Protein AF-E6RDN6-F1 (afdb_monomer_lite)

Foldseek 3Di:
DPLCVVCVLDLVSLLVQLVVLVVVLVVVVVVVVVPPPDDDDDDDDDDDDDDPPPVLPPSNVSSLVSLVSSCVSPVLDVSSLLVQLVVLVVSLVVVCVVPPDDDDDDDPNQPSLVVNLVSLVVNCVPVCVLPLSSLQSNLVSCVSVVNNVSSVVSNVSSVVSVVVDDPDDPVVVVVVD

Sequence (177 aa):
MEAEGLDPGNEDVWVQLGMYHVAHTAIASSSSSSTLKAGIANRQEHGQGQEEADGGKQVWKPAEEAFSKSLLLKTDHPPALVSLAKLYLSTSTRQNLATSTPTDCAPKRYQGADLAESLLNPFTQSVGWDIPEAWYLLGHVARVQGREERARECWEFALGLEQARGIRDWSCVKRWL

InterPro domains:
  IPR011990 Tetratricopeptide-like helical domain superfamily [G3DSA:1.25.40.10] (53-163)
  IPR011990 Tetratricopeptide-like helical domain superfamily [SSF48452] (4-156)
  IPR051722 Endocytosis and PI4K-regulating protein [PTHR23083] (1-177)

Radius of gyration: 19.84 Å; chains: 1; bounding box: 44×41×64 Å

pLDDT: mean 76.46, std 20.1, range [26.86, 96.94]

Structure (mmCIF, N/CA/C/O backbone):
data_AF-E6RDN6-F1
#
_entry.id   AF-E6RDN6-F1
#
loop_
_atom_site.group_PDB
_atom_site.id
_atom_site.type_symbol
_atom_site.label_atom_id
_atom_site.label_alt_id
_atom_site.label_comp_id
_atom_site.label_asym_id
_atom_site.label_entity_id
_atom_site.label_seq_id
_atom_site.pdbx_PDB_ins_code
_atom_site.Cartn_x
_atom_site.Cartn_y
_atom_site.Cartn_z
_atom_site.occupancy
_atom_site.B_iso_or_equiv
_atom_site.auth_seq_id
_atom_site.auth_comp_id
_atom_site.auth_asym_id
_atom_site.auth_atom_id
_atom_site.pdbx_PDB_model_num
ATOM 1 N N . MET A 1 1 ? 22.609 -14.612 3.725 1.00 52.25 1 MET A N 1
ATOM 2 C CA . MET A 1 1 ? 22.751 -13.149 3.880 1.00 52.25 1 MET A CA 1
ATOM 3 C C . MET A 1 1 ? 23.729 -12.669 2.807 1.00 52.25 1 MET A C 1
ATOM 5 O O . MET A 1 1 ? 24.816 -12.219 3.115 1.00 52.25 1 MET A O 1
ATOM 9 N N . GLU A 1 2 ? 23.389 -12.905 1.532 1.00 55.88 2 GLU A N 1
ATOM 10 C CA . GLU A 1 2 ? 24.328 -12.763 0.395 1.00 55.88 2 GLU A CA 1
ATOM 11 C C . GLU A 1 2 ? 23.817 -11.779 -0.672 1.00 55.88 2 GLU A C 1
ATOM 13 O O . GLU A 1 2 ? 24.613 -11.144 -1.352 1.00 55.88 2 GLU A O 1
ATOM 18 N N . ALA A 1 3 ? 22.497 -11.585 -0.782 1.00 56.19 3 ALA A N 1
ATOM 19 C CA . ALA A 1 3 ? 21.893 -10.729 -1.805 1.00 56.19 3 ALA A CA 1
ATOM 20 C C . ALA A 1 3 ? 22.195 -9.227 -1.618 1.00 56.19 3 ALA A C 1
ATOM 22 O O . ALA A 1 3 ? 22.404 -8.527 -2.602 1.00 56.19 3 ALA A O 1
ATOM 23 N N . GLU A 1 4 ? 22.295 -8.740 -0.375 1.00 60.16 4 GLU A N 1
ATOM 24 C CA . GLU A 1 4 ? 22.606 -7.327 -0.079 1.00 60.16 4 GLU A CA 1
ATOM 25 C C . GLU A 1 4 ? 24.045 -6.925 -0.448 1.00 60.16 4 GLU A C 1
ATOM 27 O O . GLU A 1 4 ? 24.311 -5.759 -0.726 1.00 60.16 4 GLU A O 1
ATOM 32 N N . GLY A 1 5 ? 24.972 -7.890 -0.477 1.00 62.22 5 GLY A N 1
ATOM 33 C CA . GLY A 1 5 ? 26.360 -7.670 -0.891 1.00 62.22 5 GLY A CA 1
ATOM 34 C C . GLY A 1 5 ? 26.585 -7.828 -2.396 1.00 62.22 5 GLY A C 1
ATOM 35 O O . GLY A 1 5 ? 27.578 -7.323 -2.913 1.00 62.22 5 GLY A O 1
ATOM 36 N N . LEU A 1 6 ? 25.679 -8.524 -3.090 1.00 65.81 6 LEU A N 1
ATOM 37 C CA . LEU A 1 6 ? 25.765 -8.782 -4.530 1.00 65.81 6 LEU A CA 1
ATOM 38 C C . LEU A 1 6 ? 25.260 -7.601 -5.363 1.00 65.81 6 LEU A C 1
ATOM 40 O O . LEU A 1 6 ? 25.878 -7.278 -6.374 1.00 65.81 6 LEU A O 1
ATOM 44 N N . ASP A 1 7 ? 24.169 -6.957 -4.941 1.00 74.69 7 ASP A N 1
ATOM 45 C CA . ASP A 1 7 ? 23.627 -5.779 -5.623 1.00 74.69 7 ASP A CA 1
ATOM 46 C C . ASP A 1 7 ? 22.922 -4.824 -4.638 1.00 74.69 7 ASP A C 1
ATOM 48 O O . ASP A 1 7 ? 21.698 -4.858 -4.484 1.00 74.69 7 ASP A O 1
ATOM 52 N N . PRO A 1 8 ? 23.682 -3.957 -3.946 1.00 79.06 8 PRO A N 1
ATOM 53 C CA . PRO A 1 8 ? 23.110 -3.008 -2.994 1.00 79.06 8 PRO A CA 1
ATOM 54 C C . PRO A 1 8 ? 22.263 -1.910 -3.659 1.00 79.06 8 PRO A C 1
ATOM 56 O O . PRO A 1 8 ? 21.551 -1.194 -2.952 1.00 79.06 8 PRO A O 1
ATOM 59 N N . GLY A 1 9 ? 22.343 -1.764 -4.989 1.00 81.75 9 GLY A N 1
ATOM 60 C CA . GLY A 1 9 ? 21.581 -0.781 -5.760 1.00 81.75 9 GLY A CA 1
ATOM 61 C C . GLY A 1 9 ? 20.182 -1.247 -6.161 1.00 81.75 9 GLY A C 1
ATOM 62 O O . GLY A 1 9 ? 19.407 -0.433 -6.656 1.00 81.75 9 GLY A O 1
ATOM 63 N N . ASN A 1 10 ? 19.849 -2.521 -5.945 1.00 87.00 10 ASN A N 1
ATOM 64 C CA . ASN A 1 10 ? 18.559 -3.083 -6.320 1.00 87.00 10 ASN A CA 1
ATOM 65 C C . ASN A 1 10 ? 17.509 -2.871 -5.218 1.00 87.00 10 ASN A C 1
ATOM 67 O O . ASN A 1 10 ? 17.647 -3.364 -4.094 1.00 87.00 10 ASN A O 1
ATOM 71 N N . GLU A 1 11 ? 16.432 -2.157 -5.548 1.00 88.12 11 GLU A N 1
ATOM 72 C CA . GLU A 1 11 ? 15.357 -1.839 -4.610 1.00 88.12 11 GLU A CA 1
ATOM 73 C C . GLU A 1 11 ? 14.588 -3.074 -4.104 1.00 88.12 11 GLU A C 1
ATOM 75 O O . GLU A 1 11 ? 14.126 -3.076 -2.955 1.00 88.12 11 GLU A O 1
ATOM 80 N N . ASP A 1 12 ? 14.499 -4.135 -4.914 1.00 87.94 12 ASP A N 1
ATOM 81 C CA . ASP A 1 12 ? 13.740 -5.351 -4.604 1.00 87.94 12 ASP A CA 1
ATOM 82 C C . ASP A 1 12 ? 14.427 -6.187 -3.519 1.00 87.94 12 ASP A C 1
ATOM 84 O O . ASP A 1 12 ? 13.757 -6.805 -2.687 1.00 87.94 12 ASP A O 1
ATOM 88 N N . VAL A 1 13 ? 15.764 -6.182 -3.481 1.00 90.69 13 VAL A N 1
ATOM 89 C CA . VAL A 1 13 ? 16.552 -6.910 -2.471 1.00 90.69 13 VAL A CA 1
ATOM 90 C C . VAL A 1 13 ? 16.221 -6.392 -1.073 1.00 90.69 13 VAL A C 1
ATOM 92 O O . VAL A 1 13 ? 16.026 -7.170 -0.137 1.00 90.69 13 VAL A O 1
ATOM 95 N N . TRP A 1 14 ? 16.084 -5.074 -0.940 1.00 90.31 14 TRP A N 1
ATOM 96 C CA . TRP A 1 14 ? 15.718 -4.429 0.315 1.00 90.31 14 TRP A CA 1
ATOM 97 C C . TRP A 1 14 ? 14.269 -4.721 0.723 1.00 90.31 14 TRP A C 1
ATOM 99 O O . TRP A 1 14 ? 14.007 -4.972 1.901 1.00 90.31 14 TRP A O 1
ATOM 109 N N . VAL A 1 15 ? 13.329 -4.777 -0.228 1.00 90.81 15 VAL A N 1
ATOM 110 C CA . VAL A 1 15 ? 11.949 -5.211 0.061 1.00 90.81 15 VAL A CA 1
ATOM 111 C C . VAL A 1 15 ? 11.917 -6.656 0.535 1.00 90.81 15 VAL A C 1
ATOM 113 O O . VAL A 1 15 ? 11.282 -6.959 1.546 1.00 90.81 15 VAL A O 1
ATOM 116 N N . GLN A 1 16 ? 12.626 -7.547 -0.154 1.00 90.31 16 GLN A N 1
ATOM 117 C CA . GLN A 1 16 ? 12.717 -8.955 0.220 1.00 90.31 16 GLN A CA 1
ATOM 118 C C . GLN A 1 16 ? 13.318 -9.125 1.615 1.00 90.31 16 GLN A C 1
ATOM 120 O O . GLN A 1 16 ? 12.797 -9.904 2.412 1.00 90.31 16 GLN A O 1
ATOM 125 N N . LEU A 1 17 ? 14.365 -8.364 1.943 1.00 89.56 17 LEU A N 1
ATOM 126 C CA . LEU A 1 17 ? 14.974 -8.372 3.270 1.00 89.56 17 LEU A CA 1
ATOM 127 C C . LEU A 1 17 ? 13.996 -7.877 4.347 1.00 89.56 17 LEU A C 1
ATOM 129 O O . LEU A 1 17 ? 13.854 -8.508 5.397 1.00 89.56 17 LEU A O 1
ATOM 133 N N . GLY A 1 18 ? 13.258 -6.799 4.073 1.00 89.56 18 GLY A N 1
ATOM 134 C CA . GLY A 1 18 ? 12.219 -6.299 4.974 1.00 89.56 18 GLY A CA 1
ATOM 135 C C . GLY A 1 18 ? 11.112 -7.329 5.212 1.00 89.56 18 GLY A C 1
ATOM 136 O O . GLY A 1 18 ? 10.759 -7.618 6.358 1.00 89.56 18 GLY A O 1
ATOM 137 N N . MET A 1 19 ? 10.614 -7.962 4.146 1.00 89.50 19 MET A N 1
ATOM 138 C CA . MET A 1 19 ? 9.631 -9.046 4.239 1.00 89.50 19 MET A CA 1
ATOM 139 C C . MET A 1 19 ? 10.177 -10.261 4.994 1.00 89.50 19 MET A C 1
ATOM 141 O O . MET A 1 19 ? 9.453 -10.857 5.791 1.00 89.50 19 MET A O 1
ATOM 145 N N . TYR A 1 20 ? 11.450 -10.607 4.793 1.00 89.88 20 TYR A N 1
ATOM 146 C CA . TYR A 1 20 ? 12.118 -11.679 5.523 1.00 89.88 20 TYR A CA 1
ATOM 147 C C . TYR A 1 20 ? 12.135 -11.401 7.028 1.00 89.88 20 TYR A C 1
ATOM 149 O O . TYR A 1 20 ? 11.775 -12.278 7.810 1.00 89.88 20 TYR A O 1
ATOM 157 N N . HIS A 1 21 ? 12.463 -10.178 7.453 1.00 89.25 21 HIS A N 1
ATOM 158 C CA . HIS A 1 21 ? 12.407 -9.803 8.867 1.00 89.25 21 HIS A CA 1
ATOM 159 C C . HIS A 1 21 ? 10.982 -9.882 9.433 1.00 89.25 21 HIS A C 1
ATOM 161 O O . HIS A 1 21 ? 10.782 -10.438 10.515 1.00 89.25 21 HIS A O 1
ATOM 167 N N . VAL A 1 22 ? 9.969 -9.407 8.702 1.00 86.94 22 VAL A N 1
ATOM 168 C CA . VAL A 1 22 ? 8.557 -9.532 9.120 1.00 86.94 22 VAL A CA 1
ATOM 169 C C . VAL A 1 22 ? 8.133 -11.001 9.250 1.00 86.94 22 VAL A C 1
ATOM 171 O O . VAL A 1 22 ? 7.476 -11.379 10.219 1.00 86.94 22 VAL A O 1
ATOM 174 N N . ALA A 1 23 ? 8.536 -11.858 8.313 1.00 86.88 23 ALA A N 1
ATOM 175 C CA . ALA A 1 23 ? 8.231 -13.283 8.362 1.00 86.88 23 ALA A CA 1
ATOM 176 C C . ALA A 1 23 ? 8.968 -13.986 9.512 1.00 86.88 23 ALA A C 1
ATOM 178 O O . ALA A 1 23 ? 8.363 -14.744 10.266 1.00 86.88 23 ALA A O 1
ATOM 179 N N . HIS A 1 24 ? 10.258 -13.707 9.696 1.00 85.75 24 HIS A N 1
ATOM 180 C CA . HIS A 1 24 ? 11.074 -14.323 10.741 1.00 85.75 24 HIS A CA 1
ATOM 181 C C . HIS A 1 24 ? 10.587 -13.945 12.145 1.00 85.75 24 HIS A C 1
ATOM 183 O O . HIS A 1 24 ? 10.577 -14.771 13.054 1.00 85.75 24 HIS A O 1
ATOM 189 N N . THR A 1 25 ? 10.130 -12.708 12.329 1.00 82.56 25 THR A N 1
ATOM 190 C CA . THR A 1 25 ? 9.545 -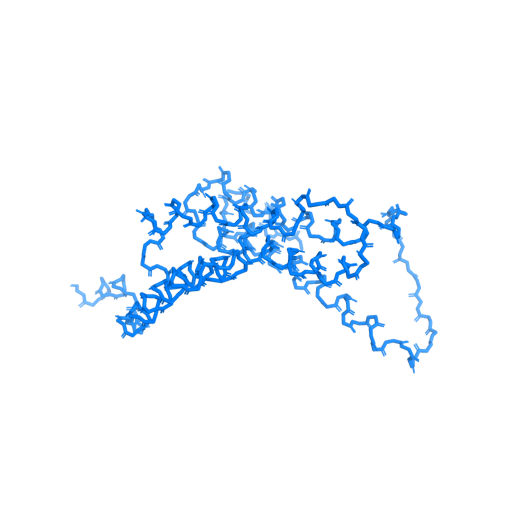12.249 13.597 1.00 82.56 25 THR A CA 1
ATOM 191 C C . THR A 1 25 ? 8.186 -12.890 13.869 1.00 82.56 25 THR A C 1
ATOM 193 O O . THR A 1 25 ? 7.917 -13.295 15.002 1.00 82.56 25 THR A O 1
ATOM 196 N N . ALA A 1 26 ? 7.358 -13.079 12.838 1.00 77.62 26 ALA A N 1
ATOM 197 C CA . ALA A 1 26 ? 6.131 -13.865 12.947 1.00 77.62 26 ALA A CA 1
ATOM 198 C C . ALA A 1 26 ? 6.432 -15.323 13.337 1.00 77.62 26 ALA A C 1
ATOM 200 O O . ALA A 1 26 ? 5.839 -15.838 14.288 1.00 77.62 26 ALA A O 1
ATOM 201 N N . ILE A 1 27 ? 7.413 -15.955 12.684 1.00 79.81 27 ILE A N 1
ATOM 202 C CA . ILE A 1 27 ? 7.850 -17.321 12.998 1.00 79.81 27 ILE A CA 1
ATOM 203 C C . ILE A 1 27 ? 8.359 -17.401 14.441 1.00 79.81 27 ILE A C 1
ATOM 205 O O . ILE A 1 27 ? 7.889 -18.252 15.190 1.00 79.81 27 ILE A O 1
ATOM 209 N N . ALA A 1 28 ? 9.226 -16.484 14.876 1.00 76.94 28 ALA A N 1
ATOM 210 C CA . ALA A 1 28 ? 9.728 -16.441 16.250 1.00 76.94 28 ALA A CA 1
ATOM 211 C C . ALA A 1 28 ? 8.591 -16.324 17.282 1.00 76.94 28 ALA A C 1
ATOM 213 O O . ALA A 1 28 ? 8.588 -17.049 18.274 1.00 76.94 28 ALA A O 1
ATOM 214 N N . SER A 1 29 ? 7.581 -15.485 17.019 1.00 68.62 29 SER A N 1
ATOM 215 C CA . SER A 1 29 ? 6.401 -15.374 17.890 1.00 68.62 29 SER A CA 1
ATOM 216 C C . SER A 1 29 ? 5.552 -16.657 17.925 1.00 68.62 29 SER A C 1
ATOM 218 O O . SER A 1 29 ? 5.027 -17.029 18.976 1.00 68.62 29 SER A O 1
ATOM 220 N N . SER A 1 30 ? 5.464 -17.381 16.804 1.00 64.19 30 SER A N 1
ATOM 221 C CA . SER A 1 30 ? 4.731 -18.650 16.714 1.00 64.19 30 SER A CA 1
ATOM 222 C C . SER A 1 30 ? 5.477 -19.820 17.371 1.00 64.19 30 SER A C 1
ATOM 224 O O . SER A 1 30 ? 4.862 -20.629 18.066 1.00 64.19 30 SER A O 1
ATOM 226 N N . SER A 1 31 ? 6.807 -19.873 17.253 1.00 59.69 31 SER A N 1
ATOM 227 C CA . SER A 1 31 ? 7.645 -20.912 17.859 1.00 59.69 31 SER A CA 1
ATOM 228 C C . SER A 1 31 ? 7.569 -20.877 19.385 1.00 59.69 31 SER A C 1
ATOM 230 O O . SER A 1 31 ? 7.416 -21.933 19.999 1.00 59.69 31 SER A O 1
ATOM 232 N N . SER A 1 32 ? 7.538 -19.683 19.988 1.00 53.62 32 SER A N 1
ATOM 233 C CA . SER A 1 32 ? 7.322 -19.481 21.433 1.00 53.62 32 SER A CA 1
ATOM 234 C C . SER A 1 32 ? 5.978 -20.018 21.940 1.00 53.62 32 SER A C 1
ATOM 236 O O . SER A 1 32 ? 5.836 -20.312 23.123 1.00 53.62 32 SER A O 1
ATOM 238 N N . SER A 1 33 ? 4.993 -20.188 21.052 1.00 48.84 33 SER A N 1
ATOM 239 C CA . SER A 1 33 ? 3.687 -20.773 21.387 1.00 48.84 33 SER A CA 1
ATOM 240 C C . SER A 1 33 ? 3.714 -22.311 21.375 1.00 48.84 33 SER A C 1
ATOM 242 O O . SER A 1 33 ? 2.881 -22.953 22.011 1.00 48.84 33 SER A O 1
ATOM 244 N N . SER A 1 34 ? 4.676 -22.918 20.668 1.00 44.88 34 SER A N 1
ATOM 245 C CA . SER A 1 34 ? 4.787 -24.375 20.477 1.00 44.88 34 SER A CA 1
ATOM 246 C C . SER A 1 34 ? 5.775 -25.072 21.427 1.00 44.88 34 SER A C 1
ATOM 248 O O . SER A 1 34 ? 5.709 -26.288 21.603 1.00 44.88 34 SER A O 1
ATOM 250 N N . THR A 1 35 ? 6.665 -24.327 22.093 1.00 44.50 35 THR A N 1
ATOM 251 C CA . THR A 1 35 ? 7.762 -24.880 22.913 1.00 44.50 35 THR A CA 1
ATOM 252 C C . THR A 1 35 ? 7.438 -25.101 24.393 1.00 44.50 35 THR A C 1
ATOM 254 O O . THR A 1 35 ? 8.300 -25.568 25.133 1.00 44.50 35 THR A O 1
ATOM 257 N N . LEU A 1 36 ? 6.189 -24.930 24.842 1.00 44.88 36 LEU A N 1
ATOM 258 C CA . LEU A 1 36 ? 5.779 -25.345 26.198 1.00 44.88 36 LEU A CA 1
ATOM 259 C C . LEU A 1 36 ? 5.720 -26.879 26.399 1.00 44.88 36 LEU A C 1
ATOM 261 O O . LEU A 1 36 ? 5.277 -27.337 27.451 1.00 44.88 36 LEU A O 1
ATOM 265 N N . LYS A 1 37 ? 6.167 -27.698 25.430 1.00 43.88 37 LYS A N 1
ATOM 266 C CA . LYS A 1 37 ? 6.104 -29.168 25.536 1.00 43.88 37 LYS A CA 1
ATOM 267 C C . LYS A 1 37 ? 7.332 -29.988 25.123 1.00 43.88 37 LYS A C 1
ATOM 269 O O . LYS A 1 37 ? 7.207 -31.206 25.043 1.00 43.88 37 LYS A O 1
ATOM 274 N N . ALA A 1 38 ? 8.515 -29.407 24.940 1.00 33.03 38 ALA A N 1
ATOM 275 C CA . ALA A 1 38 ? 9.720 -30.225 24.760 1.00 33.03 38 ALA A CA 1
ATOM 276 C C . ALA A 1 38 ? 10.961 -29.517 25.304 1.00 33.03 38 ALA A C 1
ATOM 278 O O . ALA A 1 38 ? 11.400 -28.502 24.771 1.00 33.03 38 ALA A O 1
ATOM 279 N N . GLY A 1 39 ? 11.496 -30.050 26.400 1.00 35.09 39 GLY A N 1
ATOM 280 C CA . GLY A 1 39 ? 12.729 -29.577 27.007 1.00 35.09 39 GLY A CA 1
ATOM 281 C C . GLY A 1 39 ? 13.997 -30.128 26.347 1.00 35.09 39 GLY A C 1
ATOM 282 O O . GLY A 1 39 ? 13.989 -31.199 25.748 1.00 35.09 39 GLY A O 1
ATOM 283 N N . ILE A 1 40 ? 15.084 -29.410 26.651 1.00 40.94 40 ILE A N 1
ATOM 284 C CA . ILE A 1 40 ? 16.496 -29.831 26.735 1.00 40.94 40 ILE A CA 1
ATOM 285 C C . ILE A 1 40 ? 17.350 -29.757 25.446 1.00 40.94 40 ILE A C 1
ATOM 287 O O . ILE A 1 40 ? 17.218 -30.570 24.541 1.00 40.94 40 ILE A O 1
ATOM 291 N N . ALA A 1 41 ? 18.351 -28.856 25.537 1.00 35.03 41 ALA A N 1
ATOM 292 C CA . ALA A 1 41 ? 19.656 -28.774 24.844 1.00 35.03 41 ALA A CA 1
ATOM 293 C C . ALA A 1 41 ? 19.648 -28.356 23.351 1.00 35.03 41 ALA A C 1
ATOM 295 O O . ALA A 1 41 ? 18.854 -28.851 22.574 1.00 35.03 41 ALA A O 1
ATOM 296 N N . ASN A 1 42 ? 20.518 -27.479 22.830 1.00 33.88 42 ASN A N 1
ATOM 297 C CA . ASN A 1 42 ? 21.805 -26.950 23.291 1.00 33.88 42 ASN A CA 1
ATOM 298 C C . ASN A 1 42 ? 22.120 -25.584 22.615 1.00 33.88 42 ASN A C 1
ATOM 300 O O . ASN A 1 42 ? 21.490 -25.204 21.633 1.00 33.88 42 ASN A O 1
ATOM 304 N N . ARG A 1 43 ? 23.105 -24.869 23.168 1.00 37.88 43 ARG A N 1
ATOM 305 C CA . ARG A 1 43 ? 23.425 -23.431 23.055 1.00 37.88 43 ARG A CA 1
ATOM 306 C C . ARG A 1 43 ? 24.651 -23.132 22.171 1.00 37.88 43 ARG A C 1
ATOM 308 O O . ARG A 1 43 ? 25.622 -23.872 22.264 1.00 37.88 43 ARG A O 1
ATOM 315 N N . GLN A 1 44 ? 24.633 -21.994 21.457 1.00 33.06 44 GLN A N 1
ATOM 316 C CA . GLN A 1 44 ? 25.748 -21.044 21.169 1.00 33.06 44 GLN A CA 1
ATOM 317 C C . GLN A 1 44 ? 25.169 -19.907 20.283 1.00 33.06 44 GLN A C 1
ATOM 319 O O . GLN A 1 44 ? 24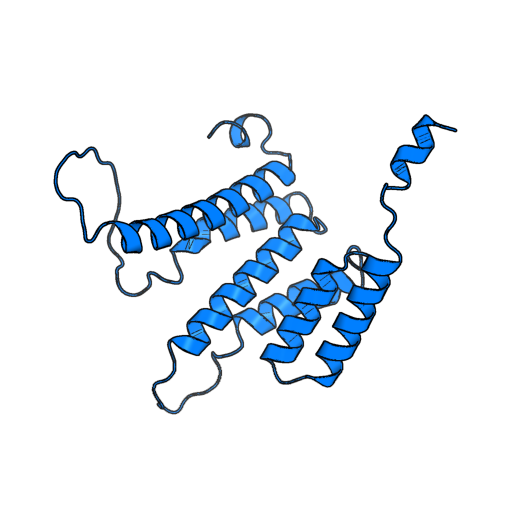.779 -20.190 19.159 1.00 33.06 44 GLN A O 1
ATOM 324 N N . GLU A 1 45 ? 24.815 -18.683 20.706 1.00 35.28 45 GLU A N 1
ATOM 325 C CA . GLU A 1 45 ? 25.426 -17.547 21.449 1.00 35.28 45 GLU A CA 1
ATOM 326 C C . GLU A 1 45 ? 26.425 -16.640 20.702 1.00 35.28 45 GLU A C 1
ATOM 328 O O . GLU A 1 45 ? 27.623 -16.909 20.714 1.00 35.28 45 GLU A O 1
ATOM 333 N N . HIS A 1 46 ? 25.926 -15.493 20.204 1.00 26.86 46 HIS A N 1
ATOM 334 C CA . HIS A 1 46 ? 26.415 -14.104 20.422 1.00 26.86 46 HIS A CA 1
ATOM 335 C C . HIS A 1 46 ? 25.547 -13.128 19.586 1.00 26.86 46 HIS A C 1
ATOM 337 O O . HIS A 1 46 ? 25.335 -13.398 18.414 1.00 26.86 46 HIS A O 1
ATOM 343 N N . GLY A 1 47 ? 25.011 -11.991 20.047 1.00 30.91 47 GLY A N 1
ATOM 344 C CA . GLY A 1 47 ? 25.011 -11.316 21.345 1.00 30.91 47 GLY A CA 1
ATOM 345 C C . GLY A 1 47 ? 24.176 -10.014 21.283 1.00 30.91 47 GLY A C 1
ATOM 346 O O . GLY A 1 47 ? 23.897 -9.524 20.193 1.00 30.91 47 GLY A O 1
ATOM 347 N N . GLN A 1 48 ? 23.873 -9.466 22.473 1.00 27.91 48 GLN A N 1
ATOM 348 C CA . GLN A 1 48 ? 23.186 -8.191 22.803 1.00 27.91 48 GLN A CA 1
ATOM 349 C C . GLN A 1 48 ? 21.656 -8.191 22.605 1.00 27.91 48 GLN A C 1
ATOM 351 O O . GLN A 1 48 ? 21.167 -8.536 21.544 1.00 27.91 48 GLN A O 1
ATOM 356 N N . GLY A 1 49 ? 20.800 -7.812 23.553 1.00 28.59 49 GLY A N 1
ATOM 357 C CA . GLY A 1 49 ? 20.930 -7.257 24.900 1.00 28.59 49 GLY A CA 1
ATOM 358 C C . GLY A 1 49 ? 19.531 -6.755 25.311 1.00 28.59 49 GLY A C 1
ATOM 359 O O . GLY A 1 49 ? 18.818 -6.220 24.475 1.00 28.59 49 GLY A O 1
ATOM 360 N N . GLN A 1 50 ? 19.134 -7.030 26.556 1.00 33.88 50 GLN A N 1
ATOM 361 C CA . GLN A 1 50 ? 17.959 -6.545 27.310 1.00 33.88 50 GLN A CA 1
ATOM 362 C C . GLN A 1 50 ? 17.059 -5.458 26.676 1.00 33.88 50 GLN A C 1
ATOM 364 O O . GLN A 1 50 ? 17.525 -4.343 26.496 1.00 33.88 50 GLN A O 1
ATOM 369 N N . GLU A 1 51 ? 15.751 -5.742 26.521 1.00 38.25 51 GLU A N 1
ATOM 370 C CA . GLU A 1 51 ? 14.634 -4.777 26.686 1.00 38.25 51 GLU A CA 1
ATOM 371 C C . GLU A 1 51 ? 13.252 -5.486 26.626 1.00 38.25 51 GLU A C 1
ATOM 373 O O . GLU A 1 51 ? 12.537 -5.470 25.627 1.00 38.25 51 GLU A O 1
ATOM 378 N N . GLU A 1 52 ? 12.839 -6.135 27.722 1.00 36.38 52 GLU A N 1
ATOM 379 C CA . GLU A 1 52 ? 11.568 -6.889 27.821 1.00 36.38 52 GLU A CA 1
ATOM 380 C C . GLU A 1 52 ? 10.318 -6.042 28.170 1.00 36.38 52 GLU A C 1
ATOM 382 O O . GLU A 1 52 ? 9.277 -6.588 28.522 1.00 36.38 52 GLU A O 1
ATOM 387 N N . ALA A 1 53 ? 10.350 -4.711 28.022 1.00 35.59 53 ALA A N 1
ATOM 388 C CA . ALA A 1 53 ? 9.173 -3.854 28.277 1.00 35.59 53 ALA A CA 1
ATOM 389 C C . ALA A 1 53 ? 8.781 -2.902 27.121 1.00 35.59 53 ALA A C 1
ATOM 391 O O . ALA A 1 53 ? 7.679 -2.358 27.138 1.00 35.59 53 ALA A O 1
ATOM 392 N N . ASP A 1 54 ? 9.618 -2.767 26.080 1.00 41.59 54 ASP A N 1
ATOM 393 C CA . ASP A 1 54 ? 9.342 -2.043 24.814 1.00 41.59 54 ASP A CA 1
ATOM 394 C C . ASP A 1 54 ? 9.372 -3.000 23.595 1.00 41.59 54 ASP A C 1
ATOM 396 O O . ASP A 1 54 ? 9.543 -2.613 22.436 1.00 41.59 54 ASP A O 1
ATOM 400 N N . GLY A 1 55 ? 9.204 -4.303 23.850 1.00 45.31 55 GLY A N 1
ATOM 401 C CA . GLY A 1 55 ? 9.451 -5.375 22.878 1.00 45.31 55 GLY A CA 1
ATOM 402 C C . GLY A 1 55 ? 8.570 -5.336 21.624 1.00 45.31 55 GLY A C 1
ATOM 403 O O . GLY A 1 55 ? 8.918 -5.916 20.603 1.00 45.31 55 GLY A O 1
ATOM 404 N N . GLY A 1 56 ? 7.447 -4.613 21.642 1.00 50.22 56 GLY A N 1
ATOM 405 C CA . GLY A 1 56 ? 6.587 -4.466 20.466 1.00 50.22 56 GLY A CA 1
ATOM 406 C C . GLY A 1 56 ? 7.154 -3.539 19.385 1.00 50.22 56 GLY A C 1
ATOM 407 O O . GLY A 1 56 ? 6.875 -3.759 18.207 1.00 50.22 56 GLY A O 1
ATOM 408 N N . LYS A 1 57 ? 7.937 -2.515 19.759 1.00 50.75 57 LYS A N 1
ATOM 409 C CA . LYS A 1 57 ? 8.479 -1.516 18.819 1.00 50.75 57 LYS A CA 1
ATOM 410 C C . LYS A 1 57 ? 9.793 -1.946 18.186 1.00 50.75 57 LYS A C 1
ATOM 412 O O . LYS A 1 57 ? 10.020 -1.630 17.025 1.00 50.75 57 LYS A O 1
ATOM 417 N N . GLN A 1 58 ? 10.651 -2.656 18.918 1.00 57.97 58 GLN A N 1
ATOM 418 C CA . GLN A 1 58 ? 11.977 -3.022 18.415 1.00 57.97 58 GLN A CA 1
ATOM 419 C C . GLN A 1 58 ? 11.945 -4.109 17.332 1.00 57.97 58 GLN A C 1
ATOM 421 O O . GLN A 1 58 ? 12.758 -4.081 16.412 1.00 57.97 58 GLN A O 1
ATOM 426 N N . VAL A 1 59 ? 10.976 -5.027 17.397 1.00 69.12 59 VAL A N 1
ATOM 427 C CA . VAL A 1 59 ? 10.946 -6.247 16.571 1.00 69.12 59 VAL A CA 1
ATOM 428 C C . VAL A 1 59 ? 10.888 -5.966 15.061 1.00 69.12 59 VAL A C 1
ATOM 430 O O . VAL A 1 59 ? 11.423 -6.743 14.279 1.00 69.12 59 VAL A O 1
ATOM 433 N N . TRP A 1 60 ? 10.304 -4.844 14.635 1.00 76.50 60 TRP A N 1
ATOM 434 C CA . TRP A 1 60 ? 10.116 -4.519 13.211 1.00 76.50 60 TRP A CA 1
ATOM 435 C C . TRP A 1 60 ? 11.052 -3.416 12.705 1.00 76.50 60 TRP A C 1
ATOM 437 O O . TRP A 1 60 ? 11.011 -3.114 11.515 1.00 76.50 60 TRP A O 1
ATOM 447 N N . LYS A 1 61 ? 11.907 -2.836 13.565 1.00 85.75 61 LYS A N 1
ATOM 448 C CA . LYS A 1 61 ? 12.849 -1.774 13.158 1.00 85.75 61 LYS A CA 1
ATOM 449 C C . LYS A 1 61 ? 13.761 -2.197 11.999 1.00 85.75 61 LYS A C 1
ATOM 451 O O . LYS A 1 61 ? 13.860 -1.430 11.046 1.00 85.75 61 LYS A O 1
ATOM 456 N N . PRO A 1 62 ? 14.332 -3.421 11.978 1.00 88.31 62 PRO A N 1
ATOM 457 C CA . PRO A 1 62 ? 15.142 -3.859 10.839 1.00 88.31 62 PRO A CA 1
ATOM 458 C C . PRO A 1 62 ? 14.348 -3.929 9.526 1.00 88.31 62 PRO A C 1
ATOM 460 O O . PRO A 1 62 ? 14.890 -3.672 8.455 1.00 88.31 62 PRO A O 1
ATOM 463 N N . ALA A 1 63 ? 13.050 -4.249 9.594 1.00 89.38 63 ALA A N 1
ATOM 464 C CA . ALA A 1 63 ? 12.188 -4.270 8.416 1.00 89.38 63 ALA A CA 1
ATOM 465 C C . ALA A 1 63 ? 11.888 -2.854 7.904 1.00 89.38 63 ALA A C 1
ATOM 467 O O . ALA A 1 63 ? 11.941 -2.616 6.701 1.00 89.38 63 ALA A O 1
ATOM 468 N N . GLU A 1 64 ? 11.619 -1.907 8.806 1.00 89.56 64 GLU A N 1
ATOM 469 C CA . GLU A 1 64 ? 11.433 -0.491 8.465 1.00 89.56 64 GLU A CA 1
ATOM 470 C C . GLU A 1 64 ? 12.700 0.121 7.846 1.00 89.56 64 GLU A C 1
ATOM 472 O O . GLU A 1 64 ? 12.626 0.817 6.833 1.00 89.56 64 GLU A O 1
ATOM 477 N N . GLU A 1 65 ? 13.879 -0.193 8.385 1.00 91.75 65 GLU A N 1
ATOM 478 C CA . GLU A 1 65 ? 15.162 0.225 7.810 1.00 91.75 65 GLU A CA 1
ATOM 479 C C . GLU A 1 65 ? 15.374 -0.349 6.405 1.00 91.75 65 GLU A C 1
ATOM 481 O O . GLU A 1 65 ? 15.817 0.360 5.504 1.00 91.75 65 GLU A O 1
ATOM 486 N N . ALA A 1 66 ? 15.019 -1.613 6.179 1.00 89.94 66 ALA A N 1
ATOM 487 C CA . ALA A 1 66 ? 15.109 -2.215 4.855 1.00 89.94 66 ALA A CA 1
ATOM 488 C C . ALA A 1 66 ? 14.136 -1.549 3.859 1.00 89.94 66 ALA A C 1
ATOM 490 O O . ALA A 1 66 ? 14.543 -1.152 2.769 1.00 89.94 66 ALA A O 1
ATOM 491 N N . PHE A 1 67 ? 12.873 -1.332 4.237 1.00 90.88 67 PHE A N 1
ATOM 492 C CA . PHE A 1 67 ? 11.912 -0.650 3.362 1.00 90.88 67 PHE A CA 1
ATOM 493 C C . PHE A 1 67 ? 12.292 0.808 3.094 1.00 90.88 67 PHE A C 1
ATOM 495 O O . PHE A 1 67 ? 12.204 1.255 1.954 1.00 90.88 67 PHE A O 1
ATOM 502 N N . SER A 1 68 ? 12.770 1.541 4.102 1.00 91.88 68 SER A N 1
ATOM 503 C CA . SER A 1 68 ? 13.239 2.918 3.913 1.00 91.88 68 SER A CA 1
ATOM 504 C C . SER A 1 68 ? 14.444 2.984 2.976 1.00 91.88 68 SER A C 1
ATOM 506 O O . SER A 1 68 ? 14.466 3.843 2.101 1.00 91.88 68 SER A O 1
ATOM 508 N N . LYS A 1 69 ? 15.390 2.037 3.053 1.00 90.69 69 LYS A N 1
ATOM 509 C CA . LYS A 1 69 ? 16.484 1.922 2.073 1.00 90.69 69 LYS A CA 1
ATOM 510 C C . LYS A 1 69 ? 15.975 1.692 0.650 1.00 90.69 69 LYS A C 1
ATOM 512 O O . LYS A 1 69 ? 16.460 2.348 -0.265 1.00 90.69 69 LYS A O 1
ATOM 517 N N . SER A 1 70 ? 14.971 0.834 0.463 1.00 91.38 70 SER A N 1
ATOM 518 C CA . SER A 1 70 ? 14.328 0.645 -0.848 1.00 91.38 70 SER A CA 1
ATOM 519 C C . SER A 1 70 ? 13.729 1.957 -1.379 1.00 91.38 70 SER A C 1
ATOM 521 O O . SER A 1 70 ? 13.966 2.332 -2.525 1.00 91.38 70 SER A O 1
ATOM 523 N N . LEU A 1 71 ? 13.045 2.719 -0.517 1.00 90.44 71 LEU A N 1
ATOM 524 C CA . LEU A 1 71 ? 12.464 4.019 -0.875 1.00 90.44 71 LEU A CA 1
ATOM 525 C C . LEU A 1 71 ? 13.515 5.101 -1.161 1.00 90.44 71 LEU A C 1
ATOM 527 O O . LEU A 1 71 ? 13.263 5.995 -1.965 1.00 90.44 71 LEU A O 1
ATOM 531 N N . LEU A 1 72 ? 14.695 5.025 -0.536 1.00 91.06 72 LEU A N 1
ATOM 532 C CA . LEU A 1 72 ? 15.823 5.915 -0.833 1.00 91.06 72 LEU A CA 1
ATOM 533 C C . LEU A 1 72 ? 16.424 5.650 -2.219 1.00 91.06 72 LEU A C 1
ATOM 535 O O . LEU A 1 72 ? 16.922 6.582 -2.846 1.00 91.06 72 LEU A O 1
ATOM 539 N N . LEU A 1 73 ? 16.375 4.403 -2.695 1.00 90.88 73 LEU A N 1
ATOM 540 C CA . LEU A 1 73 ? 16.776 4.052 -4.059 1.00 90.88 73 LEU A CA 1
ATOM 541 C C . LEU A 1 73 ? 15.702 4.475 -5.065 1.00 90.88 73 LEU A C 1
ATOM 543 O O . LEU A 1 73 ? 16.012 5.061 -6.102 1.00 90.88 73 LEU A O 1
ATOM 547 N N . LYS A 1 74 ? 14.432 4.208 -4.741 1.00 88.62 74 LYS A N 1
ATOM 548 C CA . LYS A 1 74 ? 13.284 4.525 -5.589 1.00 88.62 74 LYS A CA 1
ATOM 549 C C . LYS A 1 74 ? 12.086 4.952 -4.749 1.00 88.62 74 LYS A C 1
ATOM 551 O O . LYS A 1 74 ? 11.398 4.127 -4.151 1.00 88.62 74 LYS A O 1
ATOM 556 N N . THR A 1 75 ? 11.799 6.251 -4.778 1.00 88.00 75 THR A N 1
ATOM 557 C CA . THR A 1 75 ? 10.739 6.884 -3.973 1.00 88.00 75 THR A CA 1
ATOM 558 C C . THR A 1 75 ? 9.349 6.335 -4.271 1.00 88.00 75 THR A C 1
ATOM 560 O O . THR A 1 75 ? 8.517 6.249 -3.374 1.00 88.00 75 THR A O 1
ATOM 563 N N . ASP A 1 76 ? 9.124 5.905 -5.514 1.00 86.81 76 ASP A N 1
ATOM 564 C CA . ASP A 1 76 ? 7.822 5.444 -5.996 1.00 86.81 76 ASP A CA 1
ATOM 565 C C . ASP A 1 76 ? 7.742 3.916 -6.075 1.00 86.81 76 ASP A C 1
ATOM 567 O O . ASP A 1 76 ? 6.966 3.380 -6.863 1.00 86.81 76 ASP A O 1
ATOM 571 N N . HIS A 1 77 ? 8.576 3.189 -5.322 1.00 92.31 77 HIS A N 1
ATOM 572 C CA . HIS A 1 77 ? 8.606 1.731 -5.376 1.00 92.31 77 HIS A CA 1
ATOM 573 C C . HIS A 1 77 ? 7.359 1.114 -4.707 1.00 92.31 77 HIS A C 1
ATOM 575 O O . HIS A 1 77 ? 7.244 1.137 -3.473 1.00 92.31 77 HIS A O 1
ATOM 581 N N . PRO A 1 78 ? 6.427 0.516 -5.481 1.00 91.56 78 PRO A N 1
ATOM 582 C CA . PRO A 1 78 ? 5.139 0.095 -4.936 1.00 91.56 78 PRO A CA 1
ATOM 583 C C . PRO A 1 78 ? 5.206 -0.979 -3.841 1.00 91.56 78 PRO A C 1
ATOM 585 O O . PRO A 1 78 ? 4.547 -0.812 -2.811 1.00 91.56 78 PRO A O 1
ATOM 588 N N . PRO A 1 79 ? 6.004 -2.058 -3.994 1.00 91.19 79 PRO A N 1
ATOM 589 C CA . PRO A 1 79 ? 6.103 -3.102 -2.978 1.00 91.19 79 PRO A CA 1
ATOM 590 C C . PRO A 1 79 ? 6.608 -2.594 -1.623 1.00 91.19 79 PRO A C 1
ATOM 592 O O . PRO A 1 79 ? 6.101 -3.039 -0.590 1.00 91.19 79 PRO A O 1
ATOM 595 N N . ALA A 1 80 ? 7.554 -1.646 -1.601 1.00 92.94 80 ALA A N 1
ATOM 596 C CA . ALA A 1 80 ? 8.049 -1.051 -0.356 1.00 92.94 80 ALA A CA 1
ATOM 597 C C . ALA A 1 80 ? 6.971 -0.213 0.337 1.00 92.94 80 ALA A C 1
ATOM 599 O O . ALA A 1 80 ? 6.726 -0.417 1.525 1.00 92.94 80 ALA A O 1
ATOM 600 N N . LEU A 1 81 ? 6.293 0.680 -0.395 1.00 92.94 81 LEU A N 1
ATOM 601 C CA . LEU A 1 81 ? 5.239 1.540 0.161 1.00 92.94 81 LEU A CA 1
ATOM 602 C C . LEU A 1 81 ? 4.090 0.723 0.755 1.00 92.94 81 LEU A C 1
ATOM 604 O O . LEU A 1 81 ? 3.676 0.951 1.893 1.00 92.94 81 LEU A O 1
ATOM 608 N N . VAL A 1 82 ? 3.610 -0.274 0.010 1.00 94.19 82 VAL A N 1
ATOM 609 C CA . VAL A 1 82 ? 2.532 -1.169 0.448 1.00 94.19 82 VAL A CA 1
ATOM 610 C C . VAL A 1 82 ? 2.956 -1.975 1.680 1.00 94.19 82 VAL A C 1
ATOM 612 O O . VAL A 1 82 ? 2.186 -2.096 2.636 1.00 94.19 82 VAL A O 1
ATOM 615 N N . SER A 1 83 ? 4.182 -2.506 1.697 1.00 92.56 83 SER A N 1
ATOM 616 C CA . SER A 1 83 ? 4.697 -3.288 2.831 1.00 92.56 83 SER A CA 1
ATOM 617 C C . SER A 1 83 ? 4.896 -2.434 4.083 1.00 92.56 83 SER A C 1
ATOM 619 O O . SER A 1 83 ? 4.532 -2.857 5.183 1.00 92.56 83 SER A O 1
ATOM 621 N N . LEU A 1 84 ? 5.395 -1.209 3.922 1.00 91.50 84 LEU A N 1
ATOM 622 C CA . LEU A 1 84 ? 5.574 -0.253 5.009 1.00 91.50 84 LEU A CA 1
ATOM 623 C C . LEU A 1 84 ? 4.224 0.182 5.601 1.00 91.50 84 LEU A C 1
ATOM 625 O O . LEU A 1 84 ? 4.041 0.157 6.818 1.00 91.50 84 LEU A O 1
ATOM 629 N N . ALA A 1 85 ? 3.232 0.473 4.755 1.00 92.19 85 ALA A N 1
ATOM 630 C CA . ALA A 1 85 ? 1.880 0.796 5.205 1.00 92.19 85 ALA A CA 1
ATOM 631 C C . ALA A 1 85 ? 1.224 -0.372 5.968 1.00 92.19 85 ALA A C 1
ATOM 633 O O . ALA A 1 85 ? 0.619 -0.164 7.024 1.00 92.19 85 ALA A O 1
ATOM 634 N N . LYS A 1 86 ? 1.394 -1.618 5.496 1.00 91.88 86 LYS A N 1
ATOM 635 C CA . LYS A 1 86 ? 0.949 -2.831 6.215 1.00 91.88 86 LYS A CA 1
ATOM 636 C C . LYS A 1 86 ? 1.602 -2.941 7.598 1.00 91.88 86 LYS A C 1
ATOM 638 O O . LYS A 1 86 ? 0.931 -3.320 8.563 1.00 91.88 86 LYS A O 1
ATOM 643 N N . LEU A 1 87 ? 2.884 -2.593 7.716 1.00 89.50 87 LEU A N 1
ATOM 644 C CA . LEU A 1 87 ? 3.628 -2.609 8.978 1.00 89.50 87 LEU A CA 1
ATOM 645 C C . LEU A 1 87 ? 3.096 -1.551 9.959 1.00 89.50 87 LEU A C 1
ATOM 647 O O . LEU A 1 87 ? 2.823 -1.877 11.119 1.00 89.50 87 LEU A O 1
ATOM 651 N N . TYR A 1 88 ? 2.846 -0.325 9.489 1.00 89.19 88 TYR A N 1
ATOM 652 C CA . TYR A 1 88 ? 2.270 0.750 10.306 1.00 89.19 88 TYR A CA 1
ATOM 653 C C . TYR A 1 88 ? 0.832 0.475 10.768 1.00 89.19 88 TYR A C 1
ATOM 655 O O . TYR A 1 88 ? 0.476 0.740 11.922 1.00 89.19 88 TYR A O 1
ATOM 663 N N . LEU A 1 89 ? 0.017 -0.154 9.923 1.00 88.00 89 LEU A N 1
ATOM 664 C CA . LEU A 1 89 ? -1.310 -0.627 10.317 1.00 88.00 89 LEU A CA 1
ATOM 665 C C . LEU A 1 89 ? -1.225 -1.738 11.369 1.00 88.00 89 LEU A C 1
ATOM 667 O O . LEU A 1 89 ? -1.882 -1.665 12.406 1.00 88.00 89 LEU A O 1
ATOM 671 N N . SER A 1 90 ? -0.352 -2.724 11.156 1.00 85.12 90 SER A N 1
ATOM 672 C CA . SER A 1 90 ? -0.177 -3.860 12.069 1.00 85.12 90 SER A CA 1
ATOM 673 C C . SER A 1 90 ? 0.304 -3.441 13.461 1.00 85.12 90 SER A C 1
ATOM 675 O O . SER A 1 90 ? -0.096 -4.049 14.458 1.00 85.12 90 SER A O 1
ATOM 677 N N . THR A 1 91 ? 1.160 -2.416 13.560 1.00 79.50 91 THR A N 1
ATOM 678 C CA . THR A 1 91 ? 1.579 -1.864 14.861 1.00 79.50 91 THR A CA 1
ATOM 679 C C . THR A 1 91 ? 0.444 -1.084 15.525 1.00 79.50 91 THR A C 1
ATOM 681 O O . THR A 1 91 ? 0.192 -1.265 16.718 1.00 79.50 91 THR A O 1
ATOM 684 N N . SER A 1 92 ? -0.324 -0.304 14.753 1.00 75.19 92 SER A N 1
ATOM 685 C CA . SER A 1 92 ? -1.478 0.438 15.271 1.00 75.19 92 SER A CA 1
ATOM 686 C C . SER A 1 92 ? -2.559 -0.496 15.823 1.00 75.19 92 SER A C 1
ATOM 688 O O . SER A 1 92 ? -3.050 -0.278 16.932 1.00 75.19 92 SER A O 1
ATOM 690 N N . THR A 1 93 ? -2.887 -1.589 15.126 1.00 73.62 93 THR A N 1
ATOM 691 C CA . THR A 1 93 ? -3.863 -2.580 15.610 1.00 73.62 93 THR A CA 1
ATOM 692 C C . THR A 1 93 ? -3.438 -3.199 16.946 1.00 73.62 93 THR A C 1
ATOM 694 O O . THR A 1 93 ? -4.261 -3.336 17.851 1.00 73.62 93 THR A O 1
ATOM 697 N N . ARG A 1 94 ? -2.147 -3.521 17.123 1.00 68.62 94 ARG A N 1
ATOM 698 C CA . ARG A 1 94 ? -1.633 -4.085 18.386 1.00 68.62 94 ARG A CA 1
ATOM 699 C C . ARG A 1 94 ? -1.656 -3.085 19.539 1.00 68.62 94 ARG A C 1
ATOM 701 O O . ARG A 1 94 ? -2.010 -3.454 20.655 1.00 68.62 94 ARG A O 1
ATOM 708 N N . GLN A 1 95 ? -1.313 -1.826 19.278 1.00 66.62 95 GLN A N 1
ATOM 709 C CA . GLN A 1 95 ? -1.342 -0.770 20.297 1.00 66.62 95 GLN A CA 1
ATOM 710 C C . GLN A 1 95 ? -2.770 -0.470 20.776 1.00 66.62 95 GLN A C 1
ATOM 712 O O . GLN A 1 95 ? -2.986 -0.249 21.970 1.00 66.62 95 GLN A O 1
ATOM 717 N N . ASN A 1 96 ? -3.753 -0.529 19.872 1.00 61.28 96 ASN A N 1
ATOM 718 C CA . ASN A 1 96 ? -5.168 -0.406 20.224 1.00 61.28 96 ASN A CA 1
ATOM 719 C C . ASN A 1 96 ? -5.652 -1.552 21.128 1.00 61.28 96 ASN A C 1
ATOM 721 O O . ASN A 1 96 ? -6.428 -1.310 22.048 1.00 61.28 96 ASN A O 1
ATOM 725 N N . LEU A 1 97 ? -5.157 -2.778 20.922 1.00 61.97 97 LEU A N 1
ATOM 726 C CA . LEU A 1 97 ? -5.508 -3.930 21.759 1.00 61.97 97 LEU A CA 1
ATOM 727 C C . LEU A 1 97 ? -4.876 -3.861 23.164 1.00 61.97 97 LEU A C 1
ATOM 729 O O . LEU A 1 97 ? -5.512 -4.235 24.148 1.00 61.97 97 LEU A O 1
ATOM 733 N N . ALA A 1 98 ? -3.644 -3.351 23.265 1.00 59.00 98 ALA A N 1
ATOM 734 C CA . ALA A 1 98 ? -2.900 -3.254 24.524 1.00 59.00 98 ALA A CA 1
ATOM 735 C C . ALA A 1 98 ? -3.382 -2.124 25.460 1.00 59.00 98 ALA A C 1
ATOM 737 O O . ALA A 1 98 ? -3.155 -2.185 26.664 1.00 59.00 98 ALA A O 1
ATOM 738 N N . THR A 1 99 ? -4.056 -1.095 24.935 1.00 53.97 99 THR A N 1
ATOM 739 C CA . THR A 1 99 ? -4.506 0.091 25.698 1.00 53.97 99 THR A CA 1
ATOM 740 C C . THR A 1 99 ? -5.993 0.034 26.064 1.00 53.97 99 THR A C 1
ATOM 742 O O . THR A 1 99 ? -6.740 1.003 25.904 1.00 53.97 99 THR A O 1
ATOM 745 N N . SER A 1 100 ? -6.435 -1.120 26.568 1.00 50.56 100 SER A N 1
ATOM 746 C CA . SER A 1 100 ? -7.778 -1.334 27.127 1.00 50.56 100 SER A CA 1
ATOM 747 C C . SER A 1 100 ? -7.920 -0.875 28.591 1.00 50.56 100 SER A C 1
ATOM 749 O O . SER A 1 100 ? -9.006 -0.970 29.157 1.00 50.56 100 SER A O 1
ATOM 751 N N . THR A 1 101 ? -6.875 -0.300 29.199 1.00 50.22 101 THR A N 1
ATOM 752 C CA . THR A 1 101 ? -6.983 0.388 30.495 1.00 50.22 101 THR A CA 1
ATOM 753 C C . THR A 1 101 ? -7.574 1.795 30.311 1.00 50.22 101 THR A C 1
ATOM 755 O O . THR A 1 101 ? -7.022 2.584 29.537 1.00 50.22 101 THR A O 1
ATOM 758 N N . PRO A 1 102 ? -8.674 2.144 31.006 1.00 48.59 102 PRO A N 1
ATOM 759 C CA . PRO A 1 102 ? -9.273 3.467 30.948 1.00 48.59 102 PRO A CA 1
ATOM 760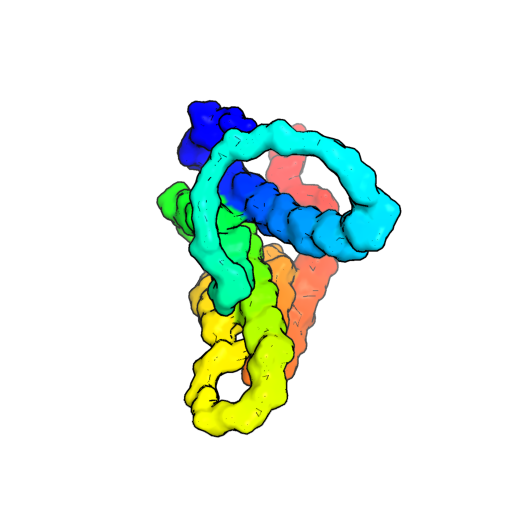 C C . PRO A 1 102 ? -8.424 4.395 31.811 1.00 48.59 102 PRO A C 1
ATOM 762 O O . PRO A 1 102 ? -8.535 4.421 33.034 1.00 48.59 102 PRO A O 1
ATOM 765 N N . THR A 1 103 ? -7.497 5.116 31.200 1.00 53.12 103 THR A N 1
ATOM 766 C CA . THR A 1 103 ? -6.851 6.233 31.883 1.00 53.12 103 THR A CA 1
ATOM 767 C C . THR A 1 103 ? -6.791 7.382 30.900 1.00 53.12 103 THR A C 1
ATOM 769 O O . THR A 1 103 ? -6.222 7.268 29.815 1.00 53.12 103 THR A O 1
ATOM 772 N N . ASP A 1 104 ? -7.506 8.439 31.265 1.00 46.59 104 ASP A N 1
ATOM 773 C CA . ASP A 1 104 ? -7.755 9.642 30.490 1.00 46.59 104 ASP A CA 1
ATOM 774 C C . ASP A 1 104 ? -6.454 10.255 29.967 1.00 46.59 104 ASP A C 1
ATOM 776 O O . ASP A 1 104 ? -5.660 10.752 30.756 1.00 46.59 104 ASP A O 1
ATOM 780 N N . CYS A 1 105 ? -6.242 10.176 28.646 1.00 50.22 105 CYS A N 1
ATOM 781 C CA . CYS A 1 105 ? -5.400 11.031 27.789 1.00 50.22 105 CYS A CA 1
ATOM 782 C C . CYS A 1 105 ? -5.457 10.483 26.337 1.00 50.22 105 CYS A C 1
ATOM 784 O O . CYS A 1 105 ? -4.666 9.622 25.952 1.00 50.22 105 CYS A O 1
ATOM 786 N N . ALA A 1 106 ? -6.393 10.945 25.499 1.00 51.50 106 ALA A N 1
ATOM 787 C CA . ALA A 1 106 ? -6.292 10.783 24.032 1.00 51.50 106 ALA A CA 1
ATOM 788 C C . ALA A 1 106 ? -5.123 11.654 23.498 1.00 51.50 106 ALA A C 1
ATOM 790 O O . ALA A 1 106 ? -4.865 12.671 24.142 1.00 51.50 106 ALA A O 1
ATOM 791 N N . PRO A 1 107 ? -4.406 11.357 22.378 1.00 50.72 107 PRO A N 1
ATOM 792 C CA . PRO A 1 107 ? -4.767 10.556 21.200 1.00 50.72 107 PRO A CA 1
ATOM 793 C C . PRO A 1 107 ? -3.576 9.718 20.641 1.00 50.72 107 PRO A C 1
ATOM 795 O O . PRO A 1 107 ? -2.874 10.147 19.732 1.00 50.72 107 PRO A O 1
ATOM 798 N N . LYS A 1 108 ? -3.303 8.508 21.152 1.00 55.69 108 LYS A N 1
ATOM 799 C CA . LYS A 1 108 ? -2.283 7.605 20.547 1.00 55.69 108 LYS A CA 1
ATOM 800 C C . LYS A 1 108 ? -2.863 6.499 19.660 1.00 55.69 108 LYS A C 1
ATOM 802 O O . LYS A 1 108 ? -2.115 5.744 19.052 1.00 55.69 108 LYS A O 1
ATOM 807 N N . ARG A 1 109 ? -4.193 6.403 19.568 1.00 59.06 109 ARG A N 1
ATOM 808 C CA . ARG A 1 109 ? -4.891 5.264 18.946 1.00 59.06 109 ARG A CA 1
ATOM 809 C C . ARG A 1 109 ? -4.768 5.193 17.415 1.00 59.06 109 ARG A C 1
ATOM 811 O O . ARG A 1 109 ? -4.929 4.109 16.860 1.00 59.06 109 ARG A O 1
ATOM 818 N N . TYR A 1 110 ? -4.386 6.288 16.750 1.00 66.69 110 TYR A N 1
ATOM 819 C CA . TYR A 1 110 ? -4.318 6.362 15.281 1.00 66.69 110 TYR A CA 1
ATOM 820 C C . TYR A 1 110 ? -2.933 6.674 14.709 1.00 66.69 110 TYR A C 1
ATOM 822 O O . TYR A 1 110 ? -2.791 6.720 13.498 1.00 66.69 110 TYR A O 1
ATOM 830 N N . GLN A 1 111 ? -1.880 6.786 15.528 1.00 80.44 111 GLN A N 1
ATOM 831 C CA . GLN A 1 111 ? -0.575 7.273 15.051 1.00 80.44 111 GLN A CA 1
ATOM 832 C C . GLN A 1 111 ? 0.015 6.451 13.886 1.00 80.44 111 GLN A C 1
ATOM 834 O O . GLN A 1 111 ? 0.605 7.016 12.971 1.00 80.44 111 GLN A O 1
ATOM 839 N N . GLY A 1 112 ? -0.171 5.126 13.884 1.00 83.31 112 GLY A N 1
ATOM 840 C CA . GLY A 1 112 ? 0.230 4.283 12.749 1.00 83.31 112 GLY A CA 1
ATOM 841 C C . GLY A 1 112 ? -0.740 4.336 11.561 1.00 83.31 112 GLY A C 1
ATOM 842 O O . GLY A 1 112 ? -0.306 4.211 10.422 1.00 83.31 112 GLY A O 1
ATOM 843 N N . ALA A 1 113 ? -2.034 4.559 11.806 1.00 88.06 113 ALA A N 1
ATOM 844 C CA . ALA A 1 113 ? -3.031 4.728 10.750 1.00 88.06 113 ALA A CA 1
ATOM 845 C C . ALA A 1 113 ? -2.827 6.057 10.003 1.00 88.06 113 ALA A C 1
ATOM 847 O O . ALA A 1 113 ? -2.820 6.061 8.779 1.00 88.06 113 ALA A O 1
ATOM 848 N N . ASP A 1 114 ? -2.554 7.146 10.721 1.00 90.06 114 ASP A N 1
ATOM 849 C CA . ASP A 1 114 ? -2.301 8.471 10.146 1.00 90.06 114 ASP A CA 1
ATOM 850 C C . ASP A 1 114 ? -0.998 8.493 9.329 1.00 90.06 114 ASP A C 1
ATOM 852 O O . ASP A 1 114 ? -0.931 9.106 8.264 1.00 90.06 114 ASP A O 1
ATOM 856 N N . LEU A 1 115 ? 0.036 7.773 9.789 1.00 90.75 115 LEU A N 1
ATOM 857 C CA . LEU A 1 115 ? 1.283 7.602 9.037 1.00 90.75 115 LEU A CA 1
ATOM 858 C C . LEU A 1 115 ? 1.081 6.744 7.780 1.00 90.75 115 LEU A C 1
ATOM 860 O O . LEU A 1 115 ? 1.630 7.044 6.724 1.00 90.75 115 LEU A O 1
ATOM 864 N N . ALA A 1 116 ? 0.273 5.686 7.867 1.00 92.19 116 ALA A N 1
ATOM 865 C CA . ALA A 1 116 ? -0.094 4.906 6.691 1.00 92.19 116 ALA A CA 1
ATOM 866 C C . ALA A 1 116 ? -0.940 5.734 5.705 1.00 92.19 116 ALA A C 1
ATOM 868 O O . ALA A 1 116 ? -0.738 5.619 4.499 1.00 92.19 116 ALA A O 1
ATOM 869 N N . GLU A 1 117 ? -1.841 6.598 6.186 1.00 92.62 117 GLU A N 1
ATOM 870 C CA . GLU A 1 117 ? -2.615 7.512 5.338 1.00 92.62 117 GLU A CA 1
ATOM 871 C C . GLU A 1 117 ? -1.711 8.488 4.589 1.00 92.62 117 GLU A C 1
ATOM 873 O O . GLU A 1 117 ? -1.868 8.664 3.381 1.00 92.62 117 GLU A O 1
ATOM 878 N N . SER A 1 118 ? -0.756 9.110 5.287 1.00 92.75 118 SER A N 1
ATOM 879 C CA . SER A 1 118 ? 0.135 10.105 4.685 1.00 92.75 118 SER A CA 1
ATOM 880 C C . SER A 1 118 ? 1.025 9.514 3.593 1.00 92.75 118 SER A C 1
ATOM 882 O O . SER A 1 118 ? 1.382 10.225 2.657 1.00 92.75 118 SER A O 1
ATOM 884 N N . LEU A 1 119 ? 1.324 8.214 3.667 1.00 91.62 119 LEU A N 1
ATOM 885 C CA . LEU A 1 119 ? 2.015 7.471 2.615 1.00 91.62 119 LEU A CA 1
ATOM 886 C C . LEU A 1 119 ? 1.074 7.050 1.479 1.00 91.62 119 LEU A C 1
ATOM 888 O O . LEU A 1 119 ? 1.392 7.239 0.307 1.00 91.62 119 LEU A O 1
ATOM 892 N N . LEU A 1 120 ? -0.090 6.481 1.804 1.00 92.56 120 LEU A N 1
ATOM 893 C CA . LEU A 1 120 ? -0.989 5.879 0.814 1.00 92.56 120 LEU A CA 1
ATOM 894 C C . LEU A 1 120 ? -1.812 6.904 0.028 1.00 92.56 120 LEU A C 1
ATOM 896 O O . LEU A 1 120 ? -2.100 6.676 -1.145 1.00 92.56 120 LEU A O 1
ATOM 900 N N . ASN A 1 121 ? -2.195 8.027 0.632 1.00 93.44 121 ASN A N 1
ATOM 901 C CA . ASN A 1 121 ? -3.006 9.049 -0.028 1.00 93.44 121 ASN A CA 1
ATOM 902 C C . ASN A 1 121 ? -2.296 9.692 -1.241 1.00 93.44 121 ASN A C 1
ATOM 904 O O . ASN A 1 121 ? -2.875 9.671 -2.324 1.00 93.44 121 ASN A O 1
ATOM 908 N N . PRO A 1 122 ? -1.051 10.203 -1.142 1.00 93.69 122 PRO A N 1
ATOM 909 C CA . PRO A 1 122 ? -0.339 10.691 -2.326 1.00 93.69 122 PRO A CA 1
ATOM 910 C C . PRO A 1 122 ? 0.023 9.558 -3.297 1.00 93.69 122 PRO A C 1
ATOM 912 O O . PRO A 1 122 ? 0.047 9.769 -4.507 1.00 93.69 122 PRO A O 1
ATOM 915 N N . PHE A 1 123 ? 0.268 8.346 -2.796 1.00 92.69 123 PHE A N 1
ATOM 916 C CA . PHE A 1 123 ? 0.641 7.202 -3.626 1.00 92.69 123 PHE A CA 1
ATOM 917 C C . PHE A 1 123 ? -0.501 6.717 -4.535 1.00 92.69 123 PHE A C 1
ATOM 919 O O . PHE A 1 123 ? -0.306 6.555 -5.738 1.00 92.69 123 PHE A O 1
ATOM 926 N N . THR A 1 124 ? -1.706 6.554 -3.984 1.00 93.94 124 THR A N 1
ATOM 927 C CA . THR A 1 124 ? -2.920 6.168 -4.735 1.00 93.94 124 THR A CA 1
ATOM 928 C C . THR A 1 124 ? -3.374 7.239 -5.727 1.00 93.94 124 THR A C 1
ATOM 930 O O . THR A 1 124 ? -4.029 6.925 -6.715 1.00 93.94 124 THR A O 1
ATOM 933 N N . GLN A 1 125 ? -3.001 8.500 -5.500 1.00 92.56 125 GLN A N 1
ATOM 934 C CA . GLN A 1 125 ? -3.270 9.609 -6.420 1.00 92.56 125 GLN A CA 1
ATOM 935 C C . GLN A 1 125 ? -2.193 9.781 -7.505 1.00 92.56 125 GLN A C 1
ATOM 937 O O . GLN A 1 125 ? -2.369 10.600 -8.405 1.00 92.56 125 GLN A O 1
ATOM 942 N N . SER A 1 126 ? -1.079 9.048 -7.422 1.00 90.75 126 SER A N 1
ATOM 943 C CA . SER A 1 126 ? 0.063 9.172 -8.332 1.00 90.75 126 SER A CA 1
ATOM 944 C C . SER A 1 126 ? 0.394 7.833 -8.996 1.00 90.75 126 SER A C 1
ATOM 946 O O . SER A 1 126 ? -0.398 7.334 -9.786 1.00 90.75 126 SER A O 1
ATOM 948 N N . VAL A 1 127 ? 1.559 7.250 -8.711 1.00 88.06 127 VAL A N 1
ATOM 949 C CA . VAL A 1 127 ? 2.098 6.062 -9.392 1.00 88.06 127 VAL A CA 1
ATOM 950 C C . VAL A 1 127 ? 1.345 4.787 -9.009 1.00 88.06 127 VAL A C 1
ATOM 952 O O . VAL A 1 127 ? 1.292 3.858 -9.801 1.00 88.06 127 VAL A O 1
ATOM 955 N N . GLY A 1 128 ? 0.738 4.745 -7.821 1.00 86.50 128 GLY A N 1
ATOM 956 C CA . GLY A 1 128 ? 0.021 3.581 -7.300 1.00 86.50 128 GLY A CA 1
ATOM 957 C C . GLY A 1 128 ? -1.479 3.570 -7.590 1.00 86.50 128 GLY A C 1
ATOM 958 O O . GLY A 1 128 ? -2.209 2.840 -6.918 1.00 86.50 128 GLY A O 1
ATOM 959 N N . TRP A 1 129 ? -1.962 4.398 -8.521 1.00 92.25 129 TRP A N 1
ATOM 960 C CA . TRP A 1 129 ? -3.396 4.534 -8.802 1.00 92.25 129 TRP A CA 1
ATOM 961 C C . TRP A 1 129 ? -4.038 3.239 -9.316 1.00 92.25 129 TRP A C 1
ATOM 963 O O . TRP A 1 129 ? -5.213 3.000 -9.050 1.00 92.25 129 TRP A O 1
ATOM 973 N N . ASP A 1 130 ? -3.271 2.400 -10.010 1.00 91.50 130 ASP A N 1
ATOM 974 C CA . ASP A 1 130 ? -3.686 1.126 -10.599 1.00 91.50 130 ASP A CA 1
ATOM 975 C C . ASP A 1 130 ? -3.445 -0.075 -9.671 1.00 91.50 130 ASP A C 1
ATOM 977 O O . ASP A 1 130 ? -3.698 -1.218 -10.052 1.00 91.50 130 ASP A O 1
ATOM 981 N N . ILE A 1 131 ? -2.983 0.164 -8.438 1.00 91.81 131 ILE A N 1
ATOM 982 C CA . ILE A 1 131 ? -2.614 -0.895 -7.500 1.00 91.81 131 ILE A CA 1
ATOM 983 C C . ILE A 1 131 ? -3.763 -1.150 -6.520 1.00 91.81 131 ILE A C 1
ATOM 985 O O . ILE A 1 131 ? -3.957 -0.378 -5.574 1.00 91.81 131 ILE A O 1
ATOM 989 N N . PRO A 1 132 ? -4.502 -2.264 -6.664 1.00 93.56 132 PRO A N 1
ATOM 990 C CA . PRO A 1 132 ? -5.660 -2.558 -5.821 1.00 93.56 132 PRO A CA 1
ATOM 991 C C . PRO A 1 132 ? -5.291 -2.723 -4.344 1.00 93.56 132 PRO A C 1
ATOM 993 O O . PRO A 1 132 ? -6.044 -2.303 -3.465 1.00 93.56 132 PRO A O 1
ATOM 996 N N . GLU A 1 133 ? -4.104 -3.263 -4.050 1.00 92.81 133 GLU A N 1
ATOM 997 C CA . GLU A 1 133 ? -3.622 -3.397 -2.672 1.00 92.81 133 GLU A CA 1
ATOM 998 C C . GLU A 1 133 ? -3.500 -2.045 -1.958 1.00 92.81 133 GLU A C 1
ATOM 1000 O O . GLU A 1 133 ? -3.816 -1.946 -0.772 1.00 92.81 133 GLU A O 1
ATOM 1005 N N . ALA A 1 134 ? -3.077 -0.995 -2.666 1.00 94.69 134 ALA A N 1
ATOM 1006 C CA . ALA A 1 134 ? -2.909 0.336 -2.093 1.00 94.69 134 ALA A CA 1
ATOM 1007 C C . ALA A 1 134 ? -4.263 0.944 -1.701 1.00 94.69 134 ALA A C 1
ATOM 1009 O O . ALA A 1 134 ? -4.427 1.433 -0.581 1.00 94.69 134 ALA A O 1
ATOM 1010 N N . TRP A 1 135 ? -5.256 0.828 -2.587 1.00 95.50 135 TRP A N 1
ATOM 1011 C CA . TRP A 1 135 ? -6.634 1.256 -2.337 1.00 95.50 135 TRP A CA 1
ATOM 1012 C C . TRP A 1 135 ? -7.298 0.469 -1.210 1.00 95.50 135 TRP A C 1
ATOM 1014 O O . TRP A 1 135 ? -7.961 1.047 -0.346 1.00 95.50 135 TRP A O 1
ATOM 1024 N N . TYR A 1 136 ? -7.065 -0.843 -1.158 1.00 95.44 136 TYR A N 1
ATOM 1025 C CA . TYR A 1 136 ? -7.558 -1.681 -0.072 1.00 95.44 136 TYR A CA 1
ATOM 1026 C C . TYR A 1 136 ? -7.016 -1.235 1.294 1.00 95.44 136 TYR A C 1
ATOM 1028 O O . TYR A 1 136 ? -7.784 -1.098 2.255 1.00 95.44 136 TYR A O 1
ATOM 1036 N N . LEU A 1 137 ? -5.707 -0.970 1.382 1.00 94.75 137 LEU A N 1
ATOM 1037 C CA . LEU A 1 137 ? -5.070 -0.495 2.610 1.00 94.75 137 LEU A CA 1
ATOM 1038 C C . LEU A 1 137 ? -5.531 0.911 2.995 1.00 94.75 137 LEU A C 1
ATOM 1040 O O . LEU A 1 137 ? -5.766 1.153 4.177 1.00 94.75 137 LEU A O 1
ATOM 1044 N N . LEU A 1 138 ? -5.724 1.813 2.029 1.00 94.62 138 LEU A N 1
ATOM 1045 C CA . LEU A 1 138 ? -6.257 3.151 2.290 1.00 94.62 138 LEU A CA 1
ATOM 1046 C C . LEU A 1 138 ? -7.672 3.073 2.886 1.00 94.62 138 LEU A C 1
ATOM 1048 O O . LEU A 1 138 ? -7.963 3.734 3.883 1.00 94.62 138 LEU A O 1
ATOM 1052 N N . GLY A 1 139 ? -8.526 2.196 2.349 1.00 94.44 139 GLY A N 1
ATOM 1053 C CA . GLY A 1 139 ? -9.845 1.935 2.927 1.00 94.44 139 GLY A CA 1
ATOM 1054 C C . GLY A 1 139 ? -9.766 1.319 4.328 1.00 94.44 139 GLY A C 1
ATOM 1055 O O . GLY A 1 139 ? -10.547 1.665 5.215 1.00 94.44 139 GLY A O 1
ATOM 1056 N N . HIS A 1 140 ? -8.773 0.461 4.583 1.00 93.25 140 HIS A N 1
ATOM 1057 C CA . HIS A 1 140 ? -8.528 -0.079 5.920 1.00 93.25 140 HIS A CA 1
ATOM 1058 C C . HIS A 1 140 ? -8.144 1.015 6.927 1.00 93.25 140 HIS A C 1
ATOM 1060 O O . HIS A 1 140 ? -8.688 1.034 8.032 1.00 93.25 140 HIS A O 1
ATOM 1066 N N . VAL A 1 141 ? -7.256 1.937 6.541 1.00 93.44 141 VAL A N 1
ATOM 1067 C CA . VAL A 1 141 ? -6.888 3.118 7.340 1.00 93.44 141 VAL A CA 1
ATOM 1068 C C . VAL A 1 141 ? -8.122 3.973 7.637 1.00 93.44 141 VAL A C 1
ATOM 1070 O O . VAL A 1 141 ? -8.389 4.280 8.799 1.00 93.44 141 VAL A O 1
ATOM 1073 N N . ALA A 1 142 ? -8.921 4.282 6.611 1.00 91.94 142 ALA A N 1
ATOM 1074 C CA . ALA A 1 142 ? -10.140 5.072 6.755 1.00 91.94 142 ALA A CA 1
ATOM 1075 C C . ALA A 1 142 ? -11.140 4.420 7.726 1.00 91.94 142 ALA A C 1
ATOM 1077 O O . ALA A 1 142 ? -11.697 5.105 8.586 1.00 91.94 142 ALA A O 1
ATOM 1078 N N . ARG A 1 143 ? -11.305 3.089 7.668 1.00 90.94 143 ARG A N 1
ATOM 1079 C CA . ARG A 1 143 ? -12.128 2.349 8.637 1.00 90.94 143 ARG A CA 1
ATOM 1080 C C . ARG A 1 143 ? -11.579 2.468 10.056 1.00 90.94 143 ARG A C 1
ATOM 1082 O O . ARG A 1 143 ? -12.355 2.700 10.976 1.00 90.94 143 ARG A O 1
ATOM 1089 N N . VAL A 1 144 ? -10.268 2.298 10.251 1.00 88.44 144 VAL A N 1
ATOM 1090 C CA . VAL A 1 144 ? -9.643 2.406 11.584 1.00 88.44 144 VAL A CA 1
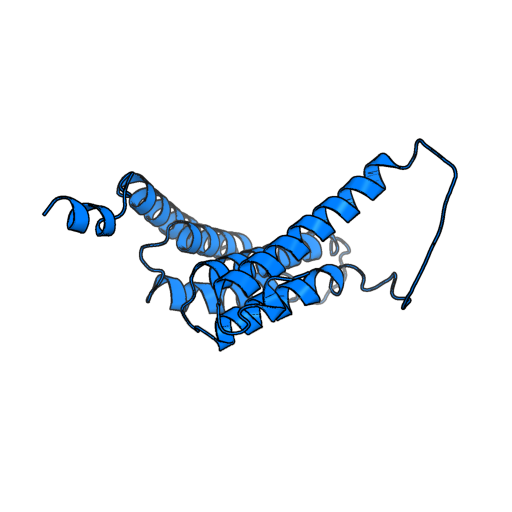ATOM 1091 C C . VAL A 1 144 ? -9.876 3.793 12.189 1.00 88.44 144 VAL A C 1
ATOM 1093 O O . VAL A 1 144 ? -10.093 3.895 13.389 1.00 88.44 144 VAL A O 1
ATOM 1096 N N . GLN A 1 145 ? -9.918 4.839 11.367 1.00 87.31 145 GLN A N 1
ATOM 1097 C CA . GLN A 1 145 ? -10.220 6.210 11.789 1.00 87.31 145 GLN A CA 1
ATOM 1098 C C . GLN A 1 145 ? -11.725 6.508 11.953 1.00 87.31 145 GLN A C 1
ATOM 1100 O O . GLN A 1 145 ? -12.087 7.626 12.315 1.00 87.31 145 GLN A O 1
ATOM 1105 N N . GLY A 1 146 ? -12.617 5.550 11.674 1.00 87.06 146 GLY A N 1
ATOM 1106 C CA . GLY A 1 146 ? -14.072 5.724 11.769 1.00 87.06 146 GLY A CA 1
ATOM 1107 C C . GLY A 1 146 ? -14.733 6.392 10.554 1.00 87.06 146 GLY A C 1
ATOM 1108 O O . GLY A 1 146 ? -15.902 6.765 10.622 1.00 87.06 146 GLY A O 1
ATOM 1109 N N . ARG A 1 147 ? -14.019 6.543 9.431 1.00 91.06 147 ARG A N 1
ATOM 1110 C CA . ARG A 1 147 ? -14.552 7.069 8.160 1.00 91.06 147 ARG A CA 1
ATOM 1111 C C . ARG A 1 147 ? -15.036 5.923 7.268 1.00 91.06 147 ARG A C 1
ATOM 1113 O O . ARG A 1 147 ? -14.386 5.565 6.289 1.00 91.06 147 ARG A O 1
ATOM 1120 N N . GLU A 1 148 ? -16.171 5.326 7.625 1.00 93.19 148 GLU A N 1
ATOM 1121 C CA . GLU A 1 148 ? -16.685 4.125 6.944 1.00 93.19 148 GLU A CA 1
ATOM 1122 C C . GLU A 1 148 ? -17.112 4.359 5.495 1.00 93.19 148 GLU A C 1
ATOM 1124 O O . GLU A 1 148 ? -16.886 3.495 4.651 1.00 93.19 148 GLU A O 1
ATOM 1129 N N . GLU A 1 149 ? -17.693 5.521 5.196 1.00 94.62 149 GLU A N 1
ATOM 1130 C CA . GLU A 1 149 ? -18.081 5.872 3.828 1.00 94.62 149 GLU A CA 1
ATOM 1131 C C . GLU A 1 149 ? -16.839 5.838 2.922 1.00 94.62 149 GLU A C 1
ATOM 1133 O O . GLU A 1 149 ? -16.767 5.047 1.984 1.00 94.62 149 GLU A O 1
ATOM 1138 N N . ARG A 1 150 ? -15.801 6.592 3.302 1.00 92.50 150 ARG A N 1
ATOM 1139 C CA . ARG A 1 150 ? -14.535 6.673 2.565 1.00 92.50 150 ARG A CA 1
ATOM 1140 C C . ARG A 1 150 ? -13.911 5.292 2.365 1.00 92.50 150 ARG A C 1
ATOM 1142 O O . ARG A 1 150 ? -13.331 5.006 1.318 1.00 92.50 150 ARG A O 1
ATOM 1149 N N . ALA A 1 151 ? -14.004 4.436 3.384 1.00 95.12 151 ALA A N 1
ATOM 1150 C CA . ALA A 1 151 ? -13.510 3.068 3.308 1.00 95.12 151 ALA A CA 1
ATOM 1151 C C . ALA A 1 151 ? -14.244 2.259 2.232 1.00 95.12 151 ALA A C 1
ATOM 1153 O O . ALA A 1 151 ? -13.602 1.540 1.465 1.00 95.12 151 ALA A O 1
ATOM 1154 N N . ARG A 1 152 ? -15.568 2.419 2.143 1.00 96.38 152 ARG A N 1
ATOM 1155 C CA . ARG A 1 152 ? -16.398 1.775 1.128 1.00 96.38 152 ARG A CA 1
ATOM 1156 C C . ARG A 1 152 ? -16.014 2.226 -0.280 1.00 96.38 152 ARG A C 1
ATOM 1158 O O . ARG A 1 152 ? -15.767 1.355 -1.109 1.00 96.38 152 ARG A O 1
ATOM 1165 N N . GLU A 1 153 ? -15.887 3.531 -0.528 1.00 96.38 153 GLU A N 1
ATOM 1166 C CA . GLU A 1 153 ? -15.450 4.060 -1.833 1.00 96.38 153 GLU A CA 1
ATOM 1167 C C . GLU A 1 153 ? -14.111 3.442 -2.268 1.00 96.38 153 GLU A C 1
ATOM 1169 O O . GLU A 1 153 ? -13.957 2.968 -3.396 1.00 96.38 153 GLU A O 1
ATOM 1174 N N . CYS A 1 154 ? -13.140 3.391 -1.348 1.00 95.19 154 CYS A N 1
ATOM 1175 C CA . CYS A 1 154 ? -11.812 2.846 -1.628 1.00 95.19 154 CYS A CA 1
ATOM 1176 C C . CYS A 1 154 ? -11.859 1.350 -1.971 1.00 95.19 154 CYS A C 1
ATOM 1178 O O . CYS A 1 154 ? -11.128 0.892 -2.849 1.00 95.19 154 CYS A O 1
ATOM 1180 N N . TRP A 1 155 ? -12.705 0.574 -1.292 1.00 96.62 155 TRP A N 1
ATOM 1181 C CA . TRP A 1 155 ? -12.842 -0.858 -1.561 1.00 96.62 155 TRP A CA 1
ATOM 1182 C C . TRP A 1 155 ? -13.625 -1.158 -2.831 1.00 96.62 155 TRP A C 1
ATOM 1184 O O . TRP A 1 155 ? -13.267 -2.096 -3.540 1.00 96.62 155 TRP A O 1
ATOM 1194 N N . GLU A 1 156 ? -14.649 -0.367 -3.145 1.00 96.94 156 GLU A N 1
ATOM 1195 C CA . GLU A 1 156 ? -15.356 -0.464 -4.424 1.00 96.94 156 GLU A CA 1
ATOM 1196 C C . GLU A 1 156 ? -14.392 -0.192 -5.588 1.00 96.94 156 GLU A C 1
ATOM 1198 O O . GLU A 1 156 ? -14.366 -0.953 -6.556 1.00 96.94 156 GLU A O 1
ATOM 1203 N N . PHE A 1 157 ? -13.517 0.812 -5.453 1.00 95.38 157 PHE A N 1
ATOM 1204 C CA . PHE A 1 157 ? -12.480 1.091 -6.446 1.00 95.38 157 PHE A CA 1
ATOM 1205 C C . PHE A 1 157 ? -11.443 -0.037 -6.554 1.00 95.38 157 PHE A C 1
ATOM 1207 O O . PHE A 1 157 ? -11.159 -0.510 -7.655 1.00 95.38 157 PHE A O 1
ATOM 1214 N N . ALA A 1 158 ? -10.921 -0.526 -5.422 1.00 95.38 158 ALA A N 1
ATOM 1215 C CA . ALA A 1 158 ? -9.974 -1.645 -5.397 1.00 95.38 158 ALA A CA 1
ATOM 1216 C C . ALA A 1 158 ? -10.552 -2.905 -6.062 1.00 95.38 158 ALA A C 1
ATOM 1218 O O . ALA A 1 158 ? -9.865 -3.588 -6.822 1.00 95.38 158 ALA A O 1
ATOM 1219 N N . LEU A 1 159 ? -11.830 -3.195 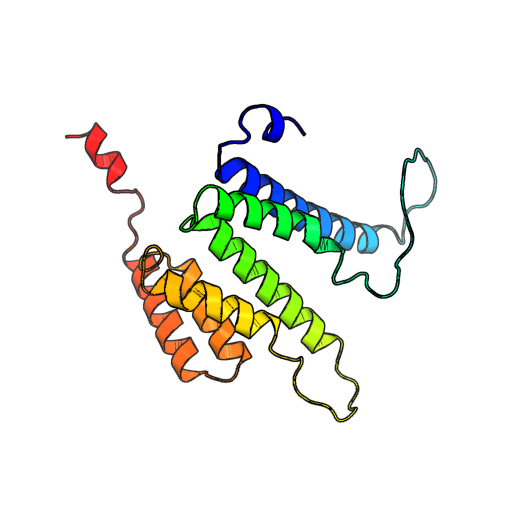-5.808 1.00 95.69 159 LEU A N 1
ATOM 1220 C CA . LEU A 1 159 ? -12.533 -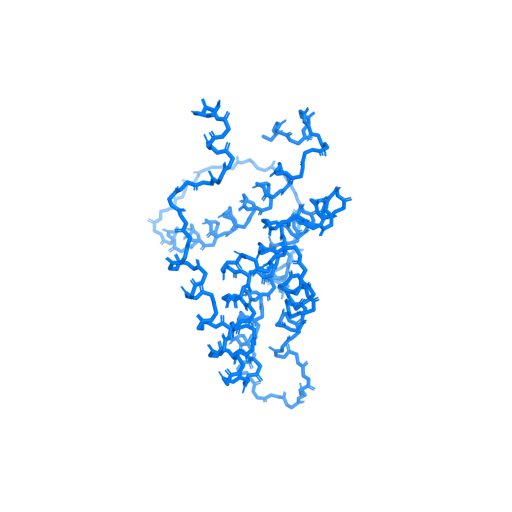4.315 -6.422 1.00 95.69 159 LEU A CA 1
ATOM 1221 C C . LEU A 1 159 ? -12.679 -4.123 -7.936 1.00 95.69 159 LEU A C 1
ATOM 1223 O O . LEU A 1 159 ? -12.468 -5.071 -8.688 1.00 95.69 159 LEU A O 1
ATOM 1227 N N . GLY A 1 160 ? -13.007 -2.908 -8.383 1.00 95.25 160 GLY A N 1
ATOM 1228 C CA . GLY A 1 160 ? -13.064 -2.572 -9.805 1.00 95.25 160 GLY A CA 1
ATOM 1229 C C . GLY A 1 160 ? -11.725 -2.793 -10.514 1.00 95.25 160 GLY A C 1
ATOM 1230 O O . GLY A 1 160 ? -11.698 -3.368 -11.602 1.00 95.25 160 GLY A O 1
ATOM 1231 N N . LEU A 1 161 ? -10.613 -2.415 -9.875 1.00 93.12 161 LEU A N 1
ATOM 1232 C CA . LEU A 1 161 ? -9.266 -2.656 -10.400 1.00 93.12 161 LEU A CA 1
ATOM 1233 C C . LEU A 1 161 ? -8.947 -4.151 -10.521 1.00 93.12 161 LEU A C 1
ATOM 1235 O O . LEU A 1 161 ? -8.480 -4.578 -11.572 1.00 93.12 161 LEU A O 1
ATOM 1239 N N . GLU A 1 162 ? -9.227 -4.958 -9.492 1.00 91.94 162 GLU A N 1
ATOM 1240 C CA . GLU A 1 162 ? -8.991 -6.411 -9.550 1.00 91.94 162 GLU A CA 1
ATOM 1241 C C . GLU A 1 162 ? -9.858 -7.100 -10.609 1.00 91.94 162 GLU A C 1
ATOM 1243 O O . GLU A 1 162 ? -9.394 -8.004 -11.298 1.00 91.94 162 GLU A O 1
ATOM 1248 N N . GLN A 1 163 ? -11.104 -6.657 -10.790 1.00 92.38 163 GLN A N 1
ATOM 1249 C CA . GLN A 1 163 ? -11.974 -7.189 -11.843 1.00 92.38 163 GLN A CA 1
ATOM 1250 C C . GLN A 1 163 ? -11.477 -6.833 -13.249 1.00 92.38 163 GLN A C 1
ATOM 1252 O O . GLN A 1 163 ? -11.631 -7.629 -14.175 1.00 92.38 163 GLN A O 1
ATOM 1257 N N . ALA A 1 164 ? -10.888 -5.648 -13.417 1.00 88.62 164 ALA A N 1
ATOM 1258 C CA . ALA A 1 164 ? -10.335 -5.192 -14.688 1.00 88.62 164 ALA A CA 1
ATOM 1259 C C . ALA A 1 164 ? -8.912 -5.716 -14.956 1.00 88.62 164 ALA A C 1
ATOM 1261 O O . ALA A 1 164 ? -8.406 -5.593 -16.075 1.00 88.62 164 ALA A O 1
ATOM 1262 N N . ARG A 1 165 ? -8.251 -6.297 -13.950 1.00 83.38 165 ARG A N 1
ATOM 1263 C CA . ARG A 1 165 ? -6.867 -6.749 -14.048 1.00 83.38 165 ARG A CA 1
ATOM 1264 C C . ARG A 1 165 ? -6.758 -7.977 -14.950 1.00 83.38 165 ARG A C 1
ATOM 1266 O O . ARG A 1 165 ? -7.344 -9.030 -14.707 1.00 83.38 165 ARG A O 1
ATOM 1273 N N . GLY A 1 166 ? -5.960 -7.851 -16.007 1.00 81.56 166 GLY A N 1
ATOM 1274 C CA . GLY A 1 166 ? -5.641 -8.968 -16.890 1.00 81.56 166 GLY A CA 1
ATOM 1275 C C . GLY A 1 166 ? -4.757 -10.015 -16.203 1.00 81.56 166 GLY A C 1
ATOM 1276 O O . GLY A 1 166 ? -3.946 -9.699 -15.337 1.00 81.56 166 GLY A O 1
ATOM 1277 N N . ILE A 1 167 ? -4.852 -11.271 -16.652 1.00 79.62 167 ILE A N 1
ATOM 1278 C CA . ILE A 1 167 ? -3.987 -12.380 -16.187 1.00 79.62 167 ILE A CA 1
ATOM 1279 C C . ILE A 1 167 ? -2.505 -12.118 -16.523 1.00 79.62 167 ILE A C 1
ATOM 1281 O O . ILE A 1 167 ? -1.601 -12.680 -15.908 1.00 79.62 167 ILE A O 1
ATOM 1285 N N . ARG A 1 168 ? -2.245 -11.280 -17.530 1.00 78.62 168 ARG A N 1
ATOM 1286 C CA . ARG A 1 168 ? -0.914 -10.958 -18.036 1.00 78.62 168 ARG A CA 1
ATOM 1287 C C . ARG A 1 168 ? -0.764 -9.460 -18.232 1.00 78.62 168 ARG A C 1
ATOM 1289 O O . ARG A 1 168 ? -1.649 -8.819 -18.794 1.00 78.62 168 ARG A O 1
ATOM 1296 N N . ASP A 1 169 ? 0.406 -8.955 -17.866 1.00 77.12 169 ASP A N 1
ATOM 1297 C CA . ASP A 1 169 ? 0.793 -7.580 -18.143 1.00 77.12 169 ASP A CA 1
ATOM 1298 C C . ASP A 1 169 ? 0.905 -7.325 -19.644 1.00 77.12 169 ASP A C 1
ATOM 1300 O O . ASP A 1 169 ? 1.337 -8.183 -20.423 1.00 77.12 169 ASP A O 1
ATOM 1304 N N . TRP A 1 170 ? 0.603 -6.094 -20.050 1.00 76.69 170 TRP A N 1
ATOM 1305 C CA . TRP A 1 170 ? 0.733 -5.660 -21.442 1.00 76.69 170 TRP A CA 1
ATOM 1306 C C . TRP A 1 170 ? 2.170 -5.784 -21.982 1.00 76.69 170 TRP A C 1
ATOM 1308 O O . TRP A 1 170 ? 2.395 -5.917 -23.184 1.00 76.69 170 TRP A O 1
ATOM 1318 N N . SER A 1 171 ? 3.168 -5.817 -21.094 1.00 76.31 171 SER A N 1
ATOM 1319 C CA . SER A 1 171 ? 4.575 -6.053 -21.431 1.00 76.31 171 SER A CA 1
ATOM 1320 C C . SER A 1 171 ? 4.805 -7.392 -22.141 1.00 76.31 171 SER A C 1
ATOM 1322 O O . SER A 1 171 ? 5.692 -7.480 -22.991 1.00 76.31 171 SER A O 1
ATOM 1324 N N . CYS A 1 172 ? 3.984 -8.414 -21.873 1.00 77.12 172 CYS A N 1
ATOM 1325 C CA . CYS A 1 172 ? 4.121 -9.711 -22.530 1.00 77.12 172 CYS A CA 1
ATOM 1326 C C . CYS A 1 172 ? 3.706 -9.679 -24.010 1.00 77.12 172 CYS A C 1
ATOM 1328 O O . CYS A 1 172 ? 4.154 -10.530 -24.777 1.00 77.12 172 CYS A O 1
ATOM 1330 N N . VAL A 1 173 ? 2.906 -8.688 -24.423 1.00 79.19 173 VAL A N 1
ATOM 1331 C CA . VAL A 1 173 ? 2.421 -8.532 -25.803 1.00 79.19 173 VAL A CA 1
ATOM 1332 C C . VAL A 1 173 ? 3.563 -8.157 -26.750 1.00 79.19 173 VAL A C 1
ATOM 1334 O O . VAL A 1 173 ? 3.576 -8.617 -27.885 1.00 79.19 173 VAL A O 1
ATOM 1337 N N . LYS A 1 174 ? 4.591 -7.437 -26.269 1.00 80.62 174 LYS A N 1
ATOM 1338 C CA . LYS A 1 174 ? 5.782 -7.061 -27.064 1.00 80.62 174 LYS A CA 1
ATOM 1339 C C . LYS A 1 174 ? 6.566 -8.250 -27.627 1.00 80.62 174 LYS A C 1
ATOM 1341 O O . LYS A 1 174 ? 7.378 -8.068 -28.517 1.00 80.62 174 LYS A O 1
ATOM 1346 N N . ARG A 1 175 ? 6.376 -9.453 -27.078 1.00 78.81 175 ARG A N 1
ATOM 1347 C CA . ARG A 1 175 ? 6.998 -10.686 -27.584 1.00 78.81 175 ARG A CA 1
ATOM 1348 C C . ARG A 1 175 ? 6.245 -11.279 -28.782 1.00 78.81 175 ARG A C 1
ATOM 1350 O O . ARG A 1 175 ? 6.803 -12.116 -29.485 1.00 78.81 175 ARG A O 1
ATOM 1357 N N . TRP A 1 176 ? 4.980 -10.907 -28.954 1.00 75.00 176 TRP A N 1
ATOM 1358 C CA . TRP A 1 176 ? 4.064 -11.468 -29.951 1.00 75.00 176 TRP A CA 1
ATOM 1359 C C . TRP A 1 176 ? 3.724 -10.492 -31.085 1.00 75.00 176 TRP A C 1
ATOM 1361 O O . TRP A 1 176 ? 3.076 -10.907 -32.044 1.00 75.00 176 TRP A O 1
ATOM 1371 N N . LEU A 1 177 ? 4.136 -9.227 -30.960 1.00 66.31 177 LEU A N 1
ATOM 1372 C CA . LEU A 1 177 ? 4.116 -8.197 -32.004 1.00 66.31 177 LEU A CA 1
ATOM 1373 C C . LEU A 1 177 ? 5.503 -8.085 -32.635 1.00 66.31 177 LEU A C 1
ATOM 1375 O O . LEU A 1 177 ? 5.558 -7.920 -33.870 1.00 66.31 177 LEU A O 1
#

Organism: Cryptococcus gattii serotype B (strain WM276 / ATCC MYA-4071) (NCBI:txid367775)

Secondary structure (DSSP, 8-state):
--HHHH-TT-HHHHHHHHHHHHHHHHHHHHHHHHGGG--------------SSSHHHHTTHHHHHHHHHHHHH-TT-HHHHHHHHHHHHHHHHHHHHH--S--S----TTHHHHHHHHHHHHHHTTTTTT-HHHHHHHHHHHHHTT-HHHHHHHHHHHHHHHHH--SS-GGGGGGT-